Protein AF-A0A7R8VZM2-F1 (afdb_monomer_lite)

Organism: Timema douglasi (NCBI:txid61478)

pLDDT: mean 73.32, std 22.44, range [28.25, 97.38]

Structure (mmCIF, N/CA/C/O bac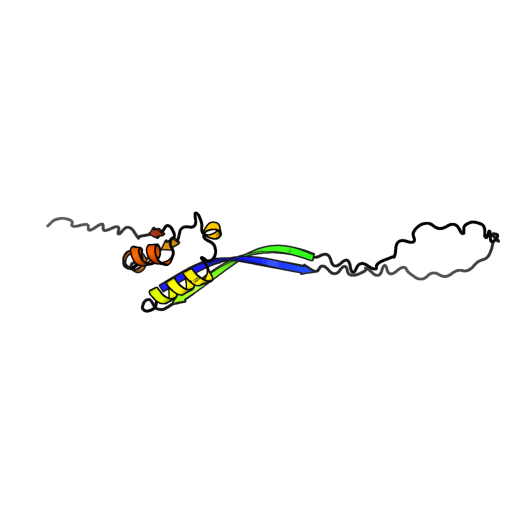kbone):
data_AF-A0A7R8VZM2-F1
#
_entry.id   AF-A0A7R8VZM2-F1
#
loop_
_atom_site.group_PDB
_atom_site.id
_atom_site.type_symbol
_atom_site.label_atom_id
_atom_site.label_alt_id
_atom_site.label_comp_id
_atom_site.label_asym_id
_atom_site.label_entity_id
_atom_site.label_seq_id
_atom_site.pdbx_PDB_ins_code
_atom_site.Cartn_x
_atom_site.Cartn_y
_atom_site.Cartn_z
_atom_site.occupancy
_atom_site.B_iso_or_equiv
_atom_site.auth_seq_id
_atom_site.auth_comp_id
_atom_site.auth_asym_id
_atom_site.auth_atom_id
_atom_site.pdbx_PDB_model_num
ATOM 1 N N . THR A 1 1 ? -7.133 8.334 2.864 1.00 92.50 1 THR A N 1
ATOM 2 C CA . THR A 1 1 ? -6.001 7.386 2.964 1.00 92.50 1 THR A CA 1
ATOM 3 C C . THR A 1 1 ? -5.089 7.512 1.755 1.00 92.50 1 THR A C 1
ATOM 5 O O . THR A 1 1 ? -5.531 8.024 0.729 1.00 92.50 1 THR A O 1
ATOM 8 N N . LYS A 1 2 ? -3.812 7.119 1.868 1.00 94.38 2 LYS A N 1
ATOM 9 C CA . LYS A 1 2 ? -2.825 7.187 0.777 1.00 94.38 2 LYS A CA 1
ATOM 10 C C . LYS A 1 2 ? -2.045 5.873 0.676 1.00 94.38 2 LYS A C 1
ATOM 12 O O . LYS A 1 2 ? -1.721 5.297 1.709 1.00 94.38 2 LYS A O 1
ATOM 17 N N . ILE A 1 3 ? -1.726 5.446 -0.543 1.00 93.06 3 ILE A N 1
ATOM 18 C CA . ILE A 1 3 ? -0.799 4.346 -0.850 1.00 93.06 3 ILE A CA 1
ATOM 19 C C . ILE A 1 3 ? 0.353 4.906 -1.684 1.00 93.06 3 ILE A C 1
ATOM 21 O O . ILE A 1 3 ? 0.152 5.804 -2.508 1.00 93.06 3 ILE A O 1
ATOM 25 N N . ALA A 1 4 ? 1.554 4.377 -1.463 1.00 93.88 4 ALA A N 1
ATOM 26 C CA . ALA A 1 4 ? 2.714 4.629 -2.302 1.00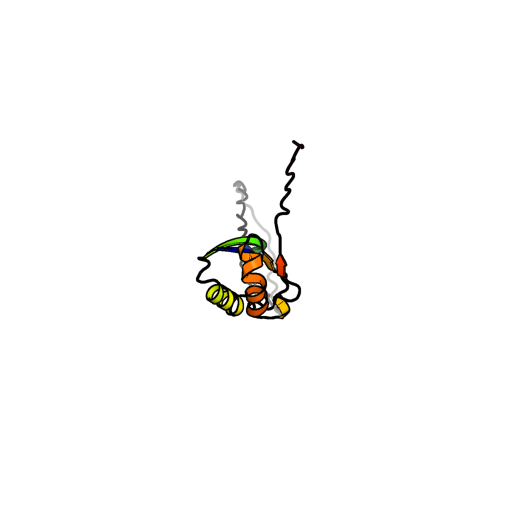 93.88 4 ALA A CA 1
ATOM 27 C C . ALA A 1 4 ? 3.417 3.313 -2.651 1.00 93.88 4 ALA A C 1
ATOM 29 O O . ALA A 1 4 ? 3.484 2.418 -1.808 1.00 93.88 4 ALA A O 1
ATOM 30 N N . TYR A 1 5 ? 3.922 3.191 -3.879 1.00 91.62 5 TYR A N 1
ATOM 31 C CA . TYR A 1 5 ? 4.661 2.010 -4.335 1.00 91.62 5 TYR A CA 1
ATOM 32 C C . TYR A 1 5 ? 5.643 2.360 -5.458 1.00 91.62 5 TYR A C 1
ATOM 34 O O . TYR A 1 5 ? 5.452 3.348 -6.169 1.00 91.62 5 TYR A O 1
ATOM 42 N N . TYR A 1 6 ? 6.678 1.534 -5.617 1.00 91.69 6 TYR A N 1
ATOM 43 C CA . TYR A 1 6 ? 7.644 1.648 -6.707 1.00 91.69 6 TYR A CA 1
ATOM 44 C C . TYR A 1 6 ? 7.300 0.695 -7.854 1.00 91.69 6 TYR A C 1
ATOM 46 O O . TYR A 1 6 ? 6.854 -0.428 -7.616 1.00 91.69 6 TYR A O 1
ATOM 54 N N . SER A 1 7 ? 7.550 1.123 -9.089 1.00 89.75 7 SER A N 1
ATOM 55 C CA . SER A 1 7 ? 7.523 0.269 -10.282 1.00 89.75 7 SER A CA 1
ATOM 56 C C . SER A 1 7 ? 8.793 0.454 -11.108 1.00 89.75 7 SER A C 1
ATOM 58 O O . SER A 1 7 ? 9.252 1.588 -11.262 1.00 89.75 7 SER A O 1
ATOM 60 N N . THR A 1 8 ? 9.302 -0.623 -11.700 1.00 91.81 8 THR A N 1
ATOM 61 C CA . THR A 1 8 ? 10.386 -0.560 -12.691 1.00 91.81 8 THR A CA 1
ATOM 62 C C . THR A 1 8 ? 9.865 -0.043 -14.030 1.00 91.81 8 THR A C 1
ATOM 64 O O . THR A 1 8 ? 8.730 -0.325 -14.417 1.00 91.81 8 THR A O 1
ATOM 67 N N . VAL A 1 9 ? 10.691 0.725 -14.735 1.00 92.31 9 VAL A N 1
ATOM 68 C CA . VAL A 1 9 ? 10.418 1.262 -16.071 1.00 92.31 9 VAL A CA 1
ATOM 69 C C . VAL A 1 9 ? 11.613 0.989 -16.956 1.00 92.31 9 VAL A C 1
ATOM 71 O O . VAL A 1 9 ? 12.733 1.317 -16.577 1.00 92.31 9 VAL A O 1
ATOM 74 N N . SER A 1 10 ? 11.366 0.448 -18.142 1.00 92.50 10 SER A N 1
ATOM 75 C CA . SER A 1 10 ? 12.390 0.268 -19.165 1.00 92.50 10 SER A CA 1
ATOM 76 C C . SER A 1 10 ? 12.333 1.427 -20.160 1.00 92.50 10 SER A C 1
ATOM 78 O O . SER A 1 10 ? 11.253 1.787 -20.634 1.00 92.50 10 SER A O 1
ATOM 80 N N . HIS A 1 11 ? 13.487 2.020 -20.457 1.00 89.25 11 HIS A N 1
ATOM 81 C CA . HIS A 1 11 ? 13.650 3.041 -21.486 1.00 89.25 11 HIS A CA 1
ATOM 82 C C . HIS A 1 11 ? 14.503 2.468 -22.611 1.00 89.25 11 HIS A C 1
ATOM 84 O O . HIS A 1 11 ? 15.553 1.885 -22.355 1.00 89.25 11 HIS A O 1
ATOM 90 N N . ARG A 1 12 ? 14.060 2.658 -23.857 1.00 90.06 12 ARG A N 1
ATOM 91 C CA . ARG A 1 12 ? 14.786 2.246 -25.060 1.00 90.06 12 ARG A CA 1
ATOM 92 C C . ARG A 1 12 ? 15.161 3.488 -25.855 1.00 90.06 12 ARG A C 1
ATOM 94 O O . ARG A 1 12 ? 14.276 4.212 -26.307 1.00 90.06 12 ARG A O 1
ATOM 101 N N . ARG A 1 13 ? 16.458 3.743 -26.008 1.00 87.00 13 ARG A N 1
ATOM 102 C CA . ARG A 1 13 ? 16.993 4.850 -26.812 1.00 87.00 13 ARG A CA 1
ATOM 103 C C . ARG A 1 13 ? 17.592 4.296 -28.096 1.00 87.00 13 ARG A C 1
ATOM 105 O O . ARG A 1 13 ? 18.181 3.221 -28.076 1.00 87.00 13 ARG A O 1
ATOM 112 N N . VAL A 1 14 ? 17.406 5.018 -29.196 1.00 87.44 14 VAL A N 1
ATOM 113 C CA . VAL A 1 14 ? 18.019 4.713 -30.495 1.00 87.44 14 VAL A CA 1
ATOM 114 C C . VAL A 1 14 ? 19.096 5.749 -30.742 1.00 87.44 14 VAL A C 1
ATOM 116 O O . VAL A 1 14 ? 18.803 6.946 -30.686 1.00 87.44 14 VAL A O 1
ATOM 119 N N . SER A 1 15 ? 20.312 5.295 -31.010 1.00 81.75 15 SER A N 1
ATOM 120 C CA . SER A 1 15 ? 21.377 6.160 -31.507 1.00 81.75 15 SER A CA 1
ATOM 121 C C . SER A 1 15 ? 21.368 6.109 -33.031 1.00 81.75 15 SER A C 1
ATOM 123 O O . SER A 1 15 ? 21.381 5.024 -33.609 1.00 81.75 15 SER A O 1
ATOM 125 N N . TYR A 1 16 ? 21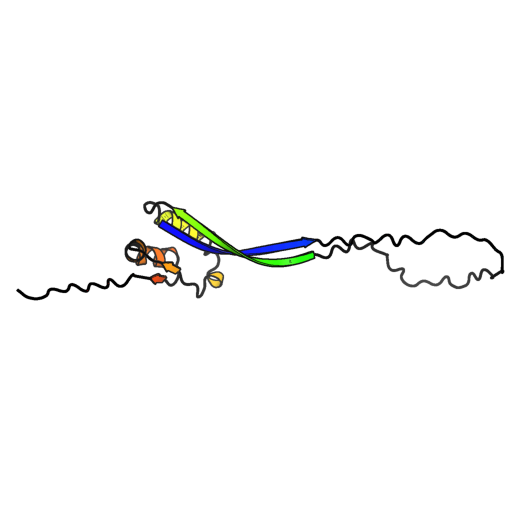.315 7.276 -33.671 1.00 79.12 16 TYR A N 1
ATOM 126 C CA . TYR A 1 16 ? 21.527 7.411 -35.110 1.00 79.12 16 TYR A CA 1
ATOM 127 C C . TYR A 1 16 ? 22.951 7.918 -35.303 1.00 79.12 16 TYR A C 1
ATOM 129 O O . TYR A 1 16 ? 23.301 8.974 -34.772 1.00 79.12 16 TYR A O 1
ATOM 137 N N . GLU A 1 17 ? 23.777 7.157 -36.012 1.00 72.62 17 GLU A N 1
ATOM 138 C CA . GLU A 1 17 ? 25.070 7.654 -36.467 1.00 72.62 17 GLU A CA 1
ATOM 139 C C . GLU A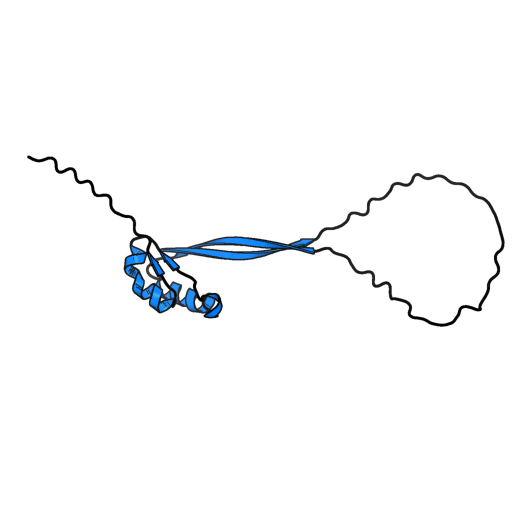 1 17 ? 24.811 8.589 -37.646 1.00 72.62 17 GLU A C 1
ATOM 141 O O . GLU A 1 17 ? 24.272 8.180 -38.672 1.00 72.62 17 GLU A O 1
ATOM 146 N N . THR A 1 18 ? 25.128 9.872 -37.483 1.00 70.69 18 THR A N 1
ATOM 147 C CA . THR A 1 18 ? 25.178 10.787 -38.620 1.00 70.69 18 THR A CA 1
ATOM 148 C C . THR A 1 18 ? 26.472 10.486 -39.361 1.00 70.69 18 THR A C 1
ATOM 150 O O . THR A 1 18 ? 27.552 10.712 -38.807 1.00 70.69 18 THR A O 1
ATOM 153 N N . GLU A 1 19 ? 26.374 9.953 -40.579 1.00 71.56 19 GLU A N 1
ATOM 154 C CA . GLU A 1 19 ? 27.525 9.825 -41.471 1.00 71.56 19 GLU A CA 1
ATOM 155 C C . GLU A 1 19 ? 28.184 11.205 -41.582 1.00 71.56 19 GLU A C 1
ATOM 157 O O . GLU A 1 19 ? 27.552 12.192 -41.964 1.00 71.56 19 GLU A O 1
ATOM 162 N N . LYS A 1 20 ? 29.442 11.306 -41.147 1.00 57.03 20 LYS A N 1
ATOM 163 C CA . LYS A 1 20 ? 30.239 12.497 -41.406 1.00 57.03 20 LYS A CA 1
ATOM 164 C C . LYS A 1 20 ? 30.556 12.463 -42.892 1.00 57.03 20 LYS A C 1
ATOM 166 O O . LYS A 1 20 ? 31.314 11.604 -43.329 1.00 57.03 20 LYS A O 1
ATOM 171 N N . GLU A 1 21 ? 29.963 13.375 -43.653 1.00 55.53 21 GLU A N 1
ATOM 172 C CA . GLU A 1 21 ? 30.474 13.714 -44.975 1.00 55.53 21 GLU A CA 1
ATOM 173 C C . GLU A 1 21 ? 31.893 14.257 -44.776 1.00 55.53 21 GLU A C 1
ATOM 175 O O . GLU A 1 21 ? 32.096 15.425 -44.436 1.00 55.53 21 GLU A O 1
ATOM 180 N N . ASP A 1 22 ? 32.889 13.384 -44.927 1.00 48.06 22 ASP A N 1
ATOM 181 C CA . ASP A 1 22 ? 34.258 13.809 -45.160 1.00 48.06 22 ASP A CA 1
ATOM 182 C C . ASP A 1 22 ? 34.233 14.580 -46.480 1.00 48.06 22 ASP A C 1
ATOM 184 O O . ASP A 1 22 ? 34.195 14.004 -47.568 1.00 48.06 22 ASP A O 1
ATOM 188 N N . GLY A 1 23 ? 34.187 15.908 -46.375 1.00 52.22 23 GLY A N 1
ATOM 189 C CA . GLY A 1 23 ? 34.357 16.816 -47.497 1.00 52.22 23 GLY A CA 1
ATOM 190 C C . GLY A 1 23 ? 35.755 16.642 -48.081 1.00 52.22 23 GLY A C 1
ATOM 191 O O . GLY A 1 23 ? 36.656 17.422 -47.780 1.00 52.22 23 GLY A O 1
ATOM 192 N N . SER A 1 24 ? 35.951 15.609 -48.903 1.00 45.00 24 SER A N 1
ATOM 193 C CA . SER A 1 24 ? 37.168 15.438 -49.679 1.00 45.00 24 SER A CA 1
ATOM 194 C C . SER A 1 24 ? 37.108 16.409 -50.851 1.00 45.00 24 SER A C 1
ATOM 196 O O . SER A 1 24 ? 36.317 16.260 -51.785 1.00 45.00 24 SER A O 1
ATOM 198 N N . SER A 1 25 ? 37.937 17.437 -50.757 1.00 42.31 25 SER A N 1
ATOM 199 C CA . SER A 1 25 ? 38.190 18.437 -51.779 1.00 42.31 25 SER A CA 1
ATOM 200 C C . SER A 1 25 ? 38.494 17.814 -53.142 1.00 42.31 25 SER A C 1
ATOM 202 O O . SER A 1 25 ? 39.354 16.947 -53.285 1.00 42.31 25 SER A O 1
ATOM 204 N N . HIS A 1 26 ? 37.795 18.343 -54.140 1.00 42.84 26 HIS A N 1
ATOM 205 C CA . HIS A 1 26 ? 38.028 18.190 -55.569 1.00 42.84 26 HIS A CA 1
ATOM 206 C C . HIS A 1 26 ? 39.517 18.376 -55.926 1.00 42.84 26 HIS A C 1
ATOM 208 O O . HIS A 1 26 ? 40.083 19.438 -55.673 1.00 42.84 26 HIS A O 1
ATOM 214 N N . SER A 1 27 ? 40.124 17.396 -56.601 1.00 35.69 27 SER A N 1
ATOM 215 C CA . SER A 1 27 ? 41.157 17.663 -57.609 1.00 35.69 27 SER A CA 1
ATOM 216 C C . SER A 1 27 ? 41.138 16.575 -58.686 1.00 35.69 27 SER A C 1
ATOM 218 O O . SER A 1 27 ? 41.095 15.381 -58.405 1.00 35.69 27 SER A O 1
ATOM 220 N N . THR A 1 28 ? 41.061 17.042 -59.925 1.00 42.38 28 THR A N 1
ATOM 221 C CA . THR A 1 28 ? 41.183 16.325 -61.197 1.00 42.38 28 THR A CA 1
ATOM 222 C C . THR A 1 28 ? 42.645 15.970 -61.475 1.00 42.38 28 THR A C 1
ATOM 224 O O . THR A 1 28 ? 43.482 16.833 -61.235 1.00 42.38 28 THR A O 1
ATOM 227 N N . ASP A 1 29 ? 42.942 14.794 -62.049 1.00 36.84 29 ASP A N 1
ATOM 228 C CA . ASP A 1 29 ? 43.604 14.710 -63.369 1.00 36.84 29 ASP A CA 1
ATOM 229 C C . ASP A 1 29 ? 43.691 13.277 -63.941 1.00 36.84 29 ASP A C 1
ATOM 231 O O . ASP A 1 29 ? 43.759 12.283 -63.218 1.00 36.84 29 ASP A O 1
ATOM 235 N N . GLU A 1 30 ? 43.689 13.202 -65.271 1.00 37.78 30 GLU A N 1
ATOM 236 C CA . GLU A 1 30 ? 43.762 12.020 -66.135 1.00 37.78 30 GLU A CA 1
ATOM 237 C C . GLU A 1 30 ? 45.209 11.493 -66.299 1.00 37.78 30 GLU A C 1
ATOM 239 O O . GLU A 1 30 ? 46.113 12.299 -66.486 1.00 37.78 30 GLU A O 1
ATOM 244 N N . ASN A 1 31 ? 45.447 10.163 -66.363 1.00 34.62 31 ASN A N 1
ATOM 245 C CA . ASN A 1 31 ? 46.133 9.511 -67.510 1.00 34.62 31 ASN A CA 1
ATOM 246 C C . ASN A 1 31 ? 46.364 7.980 -67.393 1.00 34.62 31 ASN A C 1
ATOM 248 O O . ASN A 1 31 ? 47.012 7.487 -66.477 1.00 34.62 31 ASN A O 1
ATOM 252 N N . ARG A 1 32 ? 45.915 7.279 -68.447 1.00 35.41 32 ARG A N 1
ATOM 253 C CA . ARG A 1 32 ? 46.494 6.134 -69.197 1.00 35.41 32 ARG A CA 1
ATOM 254 C C . ARG A 1 32 ? 47.319 5.021 -68.504 1.00 35.41 32 ARG A C 1
ATOM 256 O O . ARG A 1 32 ? 48.512 5.164 -68.282 1.00 35.41 32 ARG A O 1
ATOM 263 N N . GLY A 1 33 ? 46.734 3.813 -68.542 1.00 28.25 33 GLY A N 1
ATOM 264 C CA . GLY A 1 33 ? 47.222 2.704 -69.389 1.00 28.25 33 GLY A CA 1
ATOM 265 C C . GLY A 1 33 ? 48.017 1.568 -68.726 1.00 28.25 33 GLY A C 1
ATOM 266 O O . GLY A 1 33 ? 49.174 1.759 -68.392 1.00 28.25 33 GLY A O 1
ATOM 267 N N . ALA A 1 34 ? 47.445 0.355 -68.682 1.00 34.91 34 ALA A N 1
ATOM 268 C CA . ALA A 1 34 ? 48.131 -0.909 -69.005 1.00 34.91 34 ALA A CA 1
ATOM 269 C C . ALA A 1 34 ? 47.158 -2.104 -68.978 1.00 34.91 34 ALA A C 1
ATOM 271 O O . ALA A 1 34 ? 46.249 -2.187 -68.159 1.00 34.91 34 ALA A O 1
ATOM 272 N N . GLN A 1 35 ? 47.375 -3.011 -69.924 1.00 36.00 35 GLN A N 1
ATOM 273 C CA . GLN A 1 35 ? 46.618 -4.221 -70.230 1.00 36.00 35 GLN A CA 1
ATOM 274 C C . GLN A 1 35 ? 46.737 -5.287 -69.126 1.00 36.00 35 GLN A C 1
ATOM 276 O O . GLN A 1 35 ? 47.813 -5.486 -68.569 1.00 36.00 35 GLN A O 1
ATOM 281 N N . GLY A 1 36 ? 45.658 -6.037 -68.880 1.00 37.91 36 GLY A N 1
ATOM 282 C CA . GLY A 1 36 ? 45.654 -7.224 -68.021 1.00 37.91 36 GLY A CA 1
ATOM 283 C C . GLY A 1 36 ? 44.535 -8.186 -68.424 1.00 37.91 36 GLY A C 1
ATOM 284 O O . GLY A 1 36 ? 43.358 -7.881 -68.294 1.00 37.91 36 GLY A O 1
ATOM 285 N N . THR A 1 37 ? 44.939 -9.323 -68.976 1.00 32.06 37 THR A N 1
ATOM 286 C CA . THR A 1 37 ? 44.190 -10.460 -69.536 1.00 32.06 37 THR A CA 1
ATOM 287 C C . THR A 1 37 ? 42.983 -10.968 -68.729 1.00 32.06 37 THR A C 1
ATOM 289 O O . THR A 1 37 ? 43.097 -11.262 -67.542 1.00 32.06 37 THR A O 1
ATOM 292 N N . PHE A 1 38 ? 41.856 -11.191 -69.418 1.00 40.47 38 PHE A N 1
ATOM 293 C CA . PHE A 1 38 ? 40.717 -11.987 -68.937 1.00 40.47 38 PHE A CA 1
ATOM 294 C C . PHE A 1 38 ? 41.125 -13.466 -68.799 1.00 40.47 38 PHE A C 1
ATOM 296 O O . PHE A 1 38 ? 41.447 -14.106 -69.797 1.00 40.47 38 PHE A O 1
ATOM 303 N N . ASN A 1 39 ? 41.064 -14.019 -67.584 1.00 45.44 39 ASN A N 1
ATOM 304 C CA . ASN A 1 39 ? 41.188 -15.458 -67.325 1.00 45.44 39 ASN A CA 1
ATOM 305 C C . ASN A 1 39 ? 39.830 -16.011 -66.844 1.00 45.44 39 ASN A C 1
ATOM 307 O O . ASN A 1 39 ? 39.419 -15.685 -65.731 1.00 45.44 39 ASN A O 1
ATOM 311 N N . PRO A 1 40 ? 39.129 -16.860 -67.619 1.00 41.78 40 PRO A N 1
ATOM 312 C CA . PRO A 1 40 ? 37.795 -17.362 -67.270 1.00 41.78 40 PRO A CA 1
ATOM 313 C C . PRO A 1 40 ? 37.811 -18.638 -66.398 1.00 41.78 40 PRO A C 1
ATOM 315 O O . PRO A 1 40 ? 36.857 -19.407 -66.418 1.00 41.78 40 PRO A O 1
ATOM 318 N N . ALA A 1 41 ? 38.882 -18.895 -65.637 1.00 37.94 41 ALA A N 1
ATOM 319 C CA . ALA A 1 41 ? 39.095 -20.180 -64.954 1.00 37.94 41 ALA A CA 1
ATOM 320 C C . ALA A 1 41 ? 38.715 -20.228 -63.459 1.00 37.94 41 ALA A C 1
ATOM 322 O O . ALA A 1 41 ? 38.853 -21.282 -62.852 1.00 37.94 41 ALA A O 1
ATOM 323 N N . ASN A 1 42 ? 38.185 -19.154 -62.865 1.00 40.75 42 ASN A N 1
ATOM 324 C CA . ASN A 1 42 ? 37.670 -19.186 -61.487 1.00 40.75 42 ASN A CA 1
ATOM 325 C C . ASN A 1 42 ? 36.144 -19.041 -61.470 1.00 40.75 42 ASN A C 1
ATOM 327 O O . ASN A 1 42 ? 35.590 -18.097 -60.915 1.00 40.75 42 ASN A O 1
ATOM 331 N N . LEU A 1 43 ? 35.470 -20.000 -62.104 1.00 44.44 43 LEU A N 1
ATOM 332 C CA . LEU A 1 43 ? 34.065 -20.301 -61.857 1.00 44.44 43 LEU A CA 1
ATOM 333 C C . LEU A 1 43 ? 33.998 -21.660 -61.155 1.00 44.44 43 LEU A C 1
ATOM 335 O O . LEU A 1 43 ? 33.717 -22.674 -61.785 1.00 44.44 43 LEU A O 1
ATOM 339 N N . VAL A 1 44 ? 34.282 -21.681 -59.852 1.00 35.53 44 VAL A N 1
ATOM 340 C CA . VAL A 1 44 ? 33.842 -22.769 -58.972 1.00 35.53 44 VAL A CA 1
ATOM 341 C C . VAL A 1 44 ? 33.338 -22.149 -57.673 1.00 35.53 44 VAL A C 1
ATOM 343 O O . VAL A 1 44 ? 33.978 -21.299 -57.063 1.00 35.53 44 VAL A O 1
ATOM 346 N N . SER A 1 45 ? 32.115 -22.541 -57.355 1.00 43.03 45 SER A N 1
ATOM 347 C CA . SER A 1 45 ? 31.240 -22.114 -56.274 1.00 43.03 45 SER A CA 1
ATOM 348 C C . SER A 1 45 ? 31.859 -22.194 -54.883 1.00 43.03 45 SER A C 1
ATOM 350 O O . SER A 1 45 ? 32.295 -23.274 -54.508 1.00 43.03 45 SER A O 1
ATOM 352 N N . GLU A 1 46 ? 31.699 -21.145 -54.072 1.00 40.50 46 GLU A N 1
ATOM 353 C CA . GLU A 1 46 ? 31.411 -21.310 -52.643 1.00 40.50 46 GLU A CA 1
ATOM 354 C C . GLU A 1 46 ? 30.759 -20.045 -52.050 1.00 40.50 46 GLU A C 1
ATOM 356 O O . GLU A 1 46 ? 31.303 -18.948 -52.095 1.00 40.50 46 GLU A O 1
ATOM 361 N N . GLN A 1 47 ? 29.520 -20.236 -51.584 1.00 45.53 47 GLN A N 1
ATOM 362 C CA . GLN A 1 47 ? 28.709 -19.408 -50.680 1.00 45.53 47 GLN A CA 1
ATOM 363 C C . GLN A 1 47 ? 28.919 -17.880 -50.717 1.00 45.53 47 GLN A C 1
ATOM 365 O O . GLN A 1 47 ? 29.616 -17.298 -49.890 1.00 45.53 47 GLN A O 1
ATOM 370 N N . ALA A 1 48 ? 28.186 -17.206 -51.611 1.00 35.69 48 ALA A N 1
ATOM 371 C CA . ALA A 1 48 ? 27.984 -15.764 -51.529 1.00 35.69 48 ALA A CA 1
ATOM 372 C C . ALA A 1 48 ? 27.104 -15.438 -50.312 1.00 35.69 48 ALA A C 1
ATOM 374 O O . ALA A 1 48 ? 25.883 -15.615 -50.334 1.00 35.69 48 ALA A O 1
ATOM 375 N N . GLY A 1 49 ? 27.757 -14.973 -49.247 1.00 32.94 49 GLY A N 1
ATOM 376 C CA . GLY A 1 49 ? 27.121 -14.270 -48.147 1.00 32.94 49 GLY A CA 1
ATOM 377 C C . GLY A 1 49 ? 26.245 -13.158 -48.705 1.00 32.94 49 GLY A C 1
ATOM 378 O O . GLY A 1 49 ? 26.732 -12.212 -49.325 1.00 32.94 49 GLY A O 1
ATOM 379 N N . GLY A 1 50 ? 24.935 -13.300 -48.506 1.00 31.66 50 GLY A N 1
ATOM 380 C CA . GLY A 1 50 ? 24.008 -12.210 -48.735 1.00 31.66 50 GLY A CA 1
ATOM 381 C C . GLY A 1 50 ? 24.435 -11.052 -47.848 1.00 31.66 50 GLY A C 1
ATOM 382 O O . GLY A 1 50 ? 24.426 -11.176 -46.623 1.00 31.66 50 GLY A O 1
ATOM 383 N N . VAL A 1 51 ? 24.822 -9.937 -48.464 1.00 42.62 51 VAL A N 1
ATOM 384 C CA . VAL A 1 51 ? 24.905 -8.645 -47.788 1.00 42.62 51 VAL A CA 1
ATOM 385 C C . VAL A 1 51 ? 23.471 -8.286 -47.419 1.00 42.62 51 VAL A C 1
ATOM 387 O O . VAL A 1 51 ? 22.739 -7.653 -48.176 1.00 42.62 51 VAL A O 1
ATOM 390 N N . VAL A 1 52 ? 23.024 -8.802 -46.277 1.00 41.81 52 VAL A N 1
ATOM 391 C CA . VAL A 1 52 ? 21.810 -8.339 -45.626 1.00 41.81 52 VAL A CA 1
ATOM 392 C C . VAL A 1 52 ? 22.204 -6.997 -45.040 1.00 41.81 52 VAL A C 1
ATOM 394 O O . VAL A 1 52 ? 22.946 -6.951 -44.061 1.00 41.81 52 VAL A O 1
ATOM 397 N N . SER A 1 53 ? 21.779 -5.910 -45.681 1.00 48.53 53 SER A N 1
ATOM 398 C CA . SER A 1 53 ? 21.909 -4.555 -45.150 1.00 48.53 53 SER A CA 1
ATOM 399 C C . SER A 1 53 ? 21.167 -4.500 -43.817 1.00 48.53 53 SER A C 1
ATOM 401 O O . SER A 1 53 ? 19.957 -4.287 -43.752 1.00 48.53 53 SER A O 1
ATOM 403 N N . GLN A 1 54 ? 21.887 -4.822 -42.749 1.00 52.22 54 GLN A N 1
ATOM 404 C CA . GLN A 1 54 ? 21.382 -4.853 -41.395 1.00 52.22 54 GLN A CA 1
ATOM 405 C C . GLN A 1 54 ? 21.218 -3.389 -40.990 1.00 52.22 54 GLN A C 1
ATOM 407 O O . GLN A 1 54 ? 22.214 -2.693 -40.826 1.00 52.22 54 GLN A O 1
ATOM 412 N N . ASP A 1 55 ? 19.975 -2.910 -40.887 1.00 60.28 55 ASP A N 1
ATOM 413 C CA . ASP A 1 55 ? 19.646 -1.623 -40.261 1.00 60.28 55 ASP A CA 1
ATOM 414 C C . ASP A 1 55 ? 20.172 -1.682 -38.814 1.00 60.28 55 ASP A C 1
ATOM 416 O O . ASP A 1 55 ? 19.509 -2.195 -37.908 1.00 60.28 55 ASP A O 1
ATOM 420 N N . HIS A 1 56 ? 21.436 -1.288 -38.624 1.00 64.69 56 HIS A N 1
ATOM 421 C CA . HIS A 1 56 ? 22.232 -1.483 -37.411 1.00 64.69 56 HIS A CA 1
ATOM 422 C C . HIS A 1 56 ? 21.856 -0.428 -36.364 1.00 64.69 56 HIS A C 1
ATOM 424 O O . HIS A 1 56 ? 22.690 0.292 -35.824 1.00 64.69 56 HIS A O 1
ATOM 430 N N . ARG A 1 57 ? 20.557 -0.302 -36.073 1.00 70.75 57 ARG A N 1
ATOM 431 C CA . ARG A 1 57 ? 20.079 0.572 -35.001 1.00 70.75 57 ARG A CA 1
ATOM 432 C C . ARG A 1 57 ? 20.529 -0.006 -33.673 1.00 70.75 57 ARG A C 1
ATOM 434 O O . ARG A 1 57 ? 19.972 -0.993 -33.189 1.00 70.75 57 ARG A O 1
ATOM 441 N N . VAL A 1 58 ? 21.528 0.628 -33.073 1.00 79.50 58 VAL A N 1
ATOM 442 C CA . VAL A 1 58 ? 21.969 0.321 -31.716 1.00 79.50 58 VAL A CA 1
ATOM 443 C C . VAL A 1 58 ? 20.914 0.852 -30.749 1.00 79.50 58 VAL A C 1
ATOM 445 O O . VAL A 1 58 ? 20.630 2.053 -30.702 1.00 79.50 58 VAL A O 1
ATOM 448 N N . TYR A 1 59 ? 20.304 -0.063 -29.996 1.00 81.62 59 TYR A N 1
ATOM 449 C CA . TYR A 1 59 ? 19.347 0.275 -28.952 1.00 81.62 59 TYR A CA 1
ATOM 450 C C . TYR A 1 59 ? 20.020 0.194 -27.589 1.00 81.62 59 TYR A C 1
ATOM 452 O O . TYR A 1 59 ? 20.463 -0.875 -27.177 1.00 81.62 59 TYR A O 1
ATOM 460 N N . GLU A 1 60 ? 20.025 1.302 -26.861 1.00 85.69 60 GLU A N 1
ATOM 461 C CA . GLU A 1 60 ? 20.402 1.313 -25.453 1.00 85.69 60 GLU A CA 1
ATOM 462 C C . GLU A 1 60 ? 19.141 1.078 -24.613 1.00 85.69 60 GLU A C 1
ATOM 464 O O . GLU A 1 60 ? 18.161 1.824 -24.727 1.00 85.69 60 GLU A O 1
ATOM 469 N N . VAL A 1 61 ? 19.145 0.024 -23.793 1.00 87.75 61 VAL A N 1
ATOM 470 C CA . VAL A 1 61 ? 18.067 -0.260 -22.839 1.00 87.75 61 VAL A CA 1
ATOM 471 C C . VAL A 1 61 ? 18.559 0.058 -21.435 1.00 87.75 61 VAL A C 1
ATOM 473 O O . VAL A 1 61 ? 19.557 -0.499 -20.989 1.00 87.75 61 VAL A O 1
ATOM 476 N N . SER A 1 62 ? 17.839 0.926 -20.729 1.00 91.62 62 SER A N 1
ATOM 477 C CA . SER A 1 62 ? 18.110 1.247 -19.327 1.00 91.62 62 SER A CA 1
ATOM 478 C C . SER A 1 62 ? 16.871 1.053 -18.458 1.00 91.62 62 SER A C 1
ATOM 480 O O . SER A 1 62 ? 15.734 1.247 -18.898 1.00 91.62 62 SER A O 1
ATOM 482 N N . GLU A 1 63 ? 17.088 0.657 -17.206 1.00 94.56 63 GLU A N 1
ATOM 483 C CA . GLU A 1 63 ? 16.029 0.519 -16.209 1.00 94.56 63 GLU A CA 1
ATOM 484 C C . GLU A 1 63 ? 16.032 1.701 -15.236 1.00 94.56 63 GLU A C 1
ATOM 486 O O . GLU A 1 63 ? 17.076 2.174 -14.793 1.00 94.56 63 GLU A O 1
ATOM 491 N N . GLY A 1 64 ? 14.837 2.168 -14.881 1.00 93.75 64 GLY A N 1
ATOM 492 C CA . GLY A 1 64 ? 14.617 3.187 -13.862 1.00 93.75 64 GLY A CA 1
ATOM 493 C C . GLY A 1 64 ? 13.490 2.805 -12.906 1.00 93.75 64 GLY A C 1
ATOM 494 O O . GLY A 1 64 ? 12.739 1.858 -13.143 1.00 93.75 64 GLY A O 1
ATOM 495 N N . ALA A 1 65 ? 13.341 3.573 -11.826 1.00 94.38 65 ALA A N 1
ATOM 496 C CA . ALA A 1 65 ? 12.272 3.399 -10.846 1.00 94.38 65 ALA A CA 1
ATOM 497 C C . ALA A 1 65 ? 11.299 4.586 -10.872 1.00 94.38 65 ALA A C 1
ATOM 499 O O . ALA A 1 65 ? 11.707 5.745 -10.931 1.00 94.38 65 ALA A O 1
ATOM 500 N N . ARG A 1 66 ? 9.997 4.304 -10.774 1.00 95.06 66 ARG A N 1
ATOM 501 C CA . ARG A 1 66 ? 8.937 5.308 -10.588 1.00 95.06 66 ARG A CA 1
ATOM 502 C C . ARG A 1 66 ? 8.259 5.115 -9.248 1.00 95.06 66 ARG A C 1
ATOM 504 O O . ARG A 1 66 ? 7.875 3.998 -8.919 1.00 95.06 66 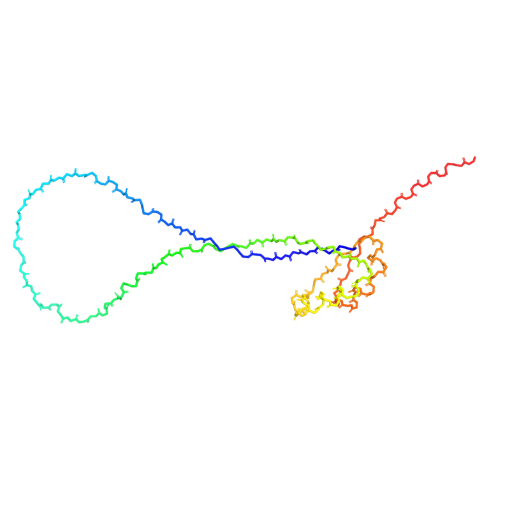ARG A O 1
ATOM 511 N N . LEU A 1 67 ? 8.071 6.211 -8.518 1.00 95.88 67 LEU A N 1
ATOM 512 C CA . LEU A 1 67 ? 7.297 6.247 -7.282 1.00 95.88 67 LEU A CA 1
ATOM 513 C C . LEU A 1 67 ? 5.884 6.757 -7.569 1.00 95.88 67 LEU A C 1
ATOM 515 O O . LEU A 1 67 ? 5.702 7.874 -8.052 1.00 95.88 67 LEU A O 1
ATOM 519 N N . HIS A 1 68 ? 4.886 5.946 -7.242 1.00 95.25 68 HIS A N 1
ATOM 520 C CA . HIS A 1 68 ? 3.476 6.272 -7.421 1.00 95.25 68 HIS A CA 1
ATOM 521 C C . HIS A 1 68 ? 2.844 6.691 -6.104 1.00 95.25 68 HIS A C 1
ATOM 523 O O . HIS A 1 68 ? 3.165 6.143 -5.051 1.00 95.25 68 HIS A O 1
ATOM 529 N N . PHE A 1 69 ? 1.896 7.623 -6.174 1.00 95.94 69 PHE A N 1
ATOM 530 C CA . PHE A 1 69 ? 1.103 8.069 -5.035 1.00 95.94 69 PHE A CA 1
ATOM 531 C C . PHE A 1 69 ? -0.377 8.038 -5.387 1.00 95.94 69 PHE A C 1
ATOM 533 O O . PHE A 1 69 ? -0.825 8.767 -6.266 1.00 95.94 69 PHE A O 1
ATOM 540 N N . ILE A 1 70 ? -1.146 7.246 -4.648 1.00 94.06 70 ILE A N 1
ATOM 541 C CA . ILE A 1 70 ? -2.585 7.097 -4.856 1.00 94.06 70 ILE A CA 1
ATOM 542 C C . ILE A 1 70 ? -3.306 7.567 -3.598 1.00 94.06 70 ILE A C 1
ATOM 544 O O . ILE A 1 70 ? -2.935 7.193 -2.484 1.00 94.06 70 ILE A O 1
ATOM 548 N N . LYS A 1 71 ? -4.333 8.399 -3.772 1.00 95.50 71 LYS A N 1
ATOM 549 C CA . LYS A 1 71 ? -5.229 8.842 -2.698 1.00 95.50 71 LYS A CA 1
ATOM 550 C C . LYS A 1 71 ? -6.609 8.235 -2.914 1.00 95.50 71 LYS A C 1
ATOM 552 O O . LYS A 1 71 ? -7.079 8.165 -4.041 1.00 95.50 71 LYS A O 1
ATOM 557 N N . PHE A 1 72 ? -7.250 7.838 -1.823 1.00 95.44 72 PHE A N 1
ATOM 558 C CA . PHE A 1 72 ? -8.620 7.334 -1.827 1.00 95.44 72 PHE A CA 1
ATOM 559 C C . PHE A 1 72 ? -9.316 7.673 -0.507 1.00 95.44 72 PHE A C 1
ATOM 561 O O . PHE A 1 72 ? -8.668 7.901 0.527 1.00 95.44 72 PHE A O 1
ATOM 568 N N . GLU A 1 73 ? -10.644 7.714 -0.535 1.00 96.38 73 GLU A N 1
ATOM 569 C CA . GLU A 1 73 ? -11.454 7.924 0.661 1.00 96.38 73 GLU A CA 1
ATOM 570 C C . GLU A 1 73 ? -11.462 6.681 1.551 1.00 96.38 73 GLU A C 1
ATOM 572 O O . GLU A 1 73 ? -11.638 5.556 1.088 1.00 96.38 73 GLU A O 1
ATOM 577 N N . THR A 1 74 ? -11.322 6.881 2.861 1.00 96.25 74 THR A N 1
ATOM 578 C CA . THR A 1 74 ? -11.214 5.782 3.831 1.00 96.25 74 THR A CA 1
ATOM 579 C C . THR A 1 74 ? -12.453 4.882 3.860 1.00 96.25 74 THR A C 1
ATOM 581 O O . THR A 1 74 ? -12.312 3.699 4.151 1.00 96.25 74 THR A O 1
ATOM 584 N N . LYS A 1 75 ? -13.647 5.400 3.520 1.00 97.00 75 LYS A N 1
ATOM 585 C CA . LYS A 1 75 ? -14.881 4.593 3.459 1.00 97.00 75 LYS A CA 1
ATOM 586 C C . LYS A 1 75 ? -14.823 3.456 2.432 1.00 97.00 75 LYS A C 1
ATOM 588 O O . LYS A 1 75 ? -15.555 2.490 2.576 1.00 97.00 75 LYS A O 1
ATOM 593 N N . TYR A 1 76 ? -13.933 3.543 1.442 1.00 97.38 76 TYR A N 1
ATOM 594 C CA . TYR A 1 76 ? -13.766 2.528 0.398 1.00 97.38 76 TYR A CA 1
ATOM 595 C C . TYR A 1 76 ? -12.534 1.640 0.616 1.00 97.38 76 TYR A C 1
ATOM 597 O O . TYR A 1 76 ? -12.031 1.036 -0.330 1.00 97.38 76 TYR A O 1
ATOM 605 N N . ILE A 1 77 ? -12.002 1.580 1.843 1.00 96.12 77 ILE A N 1
ATOM 606 C CA . ILE A 1 77 ? -10.760 0.849 2.118 1.00 96.12 77 ILE A CA 1
ATOM 607 C C . ILE A 1 77 ? -10.854 -0.633 1.755 1.00 96.12 77 ILE A C 1
ATOM 609 O O . ILE A 1 77 ? -9.927 -1.143 1.141 1.00 96.12 77 ILE A O 1
ATOM 613 N N . GLU A 1 78 ? -11.966 -1.306 2.044 1.00 96.25 78 GLU A N 1
ATOM 614 C CA . GLU A 1 78 ? -12.123 -2.729 1.722 1.00 96.25 78 GLU A CA 1
ATOM 615 C C . GLU A 1 78 ? -12.044 -2.993 0.219 1.00 96.25 78 GLU A C 1
ATOM 617 O O . GLU A 1 78 ? -11.181 -3.751 -0.220 1.00 96.25 78 GLU A O 1
ATOM 622 N N . GLY A 1 79 ? -12.858 -2.291 -0.576 1.00 95.94 79 GLY A N 1
ATOM 623 C CA . GLY A 1 79 ? -12.844 -2.428 -2.034 1.00 95.94 79 GLY A CA 1
ATOM 624 C C . GLY A 1 79 ? -11.496 -2.049 -2.652 1.00 95.94 79 GLY A C 1
ATOM 625 O O . GLY A 1 79 ? -11.049 -2.678 -3.609 1.00 95.94 79 GLY A O 1
ATOM 626 N N . CYS A 1 80 ? -10.794 -1.069 -2.074 1.00 94.44 80 CYS A N 1
ATOM 627 C CA . CYS A 1 80 ? -9.437 -0.726 -2.496 1.00 94.44 80 CYS A CA 1
ATOM 628 C C . CYS A 1 80 ? -8.448 -1.875 -2.235 1.00 94.44 80 CYS A C 1
ATOM 630 O O . CYS A 1 80 ? -7.633 -2.187 -3.102 1.00 94.44 80 CYS A O 1
ATOM 632 N N . LEU A 1 81 ? -8.524 -2.531 -1.074 1.00 93.06 81 LEU A N 1
ATOM 633 C CA . LEU A 1 81 ? -7.661 -3.669 -0.749 1.00 93.06 81 LEU A CA 1
ATOM 634 C C . LEU A 1 81 ? -7.984 -4.899 -1.601 1.00 93.06 81 LEU A C 1
ATOM 636 O O . LEU A 1 81 ? -7.056 -5.573 -2.044 1.00 93.06 81 LEU A O 1
ATOM 640 N N . ASP A 1 82 ? -9.261 -5.151 -1.890 1.00 93.50 82 ASP A N 1
ATOM 641 C CA . ASP A 1 82 ? -9.680 -6.211 -2.813 1.00 93.50 82 ASP A CA 1
ATOM 642 C C . ASP A 1 82 ? -9.143 -5.961 -4.227 1.00 93.50 82 ASP A C 1
ATOM 644 O O . ASP A 1 82 ? -8.577 -6.863 -4.850 1.00 93.50 82 ASP A O 1
ATOM 648 N N . PHE A 1 83 ? -9.220 -4.715 -4.704 1.00 91.94 83 PHE A N 1
ATOM 649 C CA . PHE A 1 83 ? -8.630 -4.319 -5.980 1.00 91.94 83 PHE A CA 1
ATOM 650 C C . PHE A 1 83 ? -7.114 -4.554 -6.004 1.00 91.94 83 PHE A C 1
ATOM 652 O O . PHE A 1 83 ? -6.595 -5.141 -6.956 1.00 91.94 83 PHE A O 1
ATOM 659 N N . VAL A 1 84 ? -6.393 -4.139 -4.957 1.00 89.50 84 VAL A N 1
ATOM 660 C CA . VAL A 1 84 ? -4.942 -4.358 -4.858 1.00 89.50 84 VAL A CA 1
ATOM 661 C C . VAL A 1 84 ? -4.622 -5.851 -4.840 1.00 89.50 84 VAL A C 1
ATOM 663 O O . VAL A 1 84 ? -3.732 -6.289 -5.565 1.00 89.50 84 VAL A O 1
ATOM 666 N N . ARG A 1 85 ? -5.362 -6.652 -4.071 1.00 87.38 85 ARG A N 1
ATOM 667 C CA . ARG A 1 85 ? -5.174 -8.103 -4.014 1.00 87.38 85 ARG A CA 1
ATOM 668 C C . ARG A 1 85 ? -5.331 -8.745 -5.394 1.00 87.38 85 ARG A C 1
ATOM 670 O O . ARG A 1 85 ? -4.448 -9.489 -5.809 1.00 87.38 85 ARG A O 1
ATOM 677 N N . GLY A 1 86 ? -6.416 -8.435 -6.105 1.00 87.38 86 GLY A N 1
ATOM 678 C CA . GLY A 1 86 ? -6.716 -9.029 -7.410 1.00 87.38 86 GLY A CA 1
ATOM 679 C C . GLY A 1 86 ? -5.736 -8.634 -8.517 1.00 87.38 86 GLY A C 1
ATOM 680 O O . GLY A 1 86 ? -5.444 -9.449 -9.385 1.00 87.38 86 GLY A O 1
ATOM 681 N N . ASN A 1 87 ? -5.199 -7.409 -8.476 1.00 84.00 87 ASN A N 1
ATOM 682 C CA . ASN A 1 87 ? -4.398 -6.864 -9.580 1.00 84.00 87 ASN A CA 1
ATOM 683 C C . ASN A 1 87 ? -2.885 -6.852 -9.320 1.00 84.00 87 ASN A C 1
ATOM 685 O O . ASN A 1 87 ? -2.102 -6.935 -10.261 1.00 84.00 87 ASN A O 1
ATOM 689 N N . LEU A 1 88 ? -2.446 -6.729 -8.064 1.00 74.25 88 LEU A N 1
ATOM 690 C CA . LEU A 1 88 ? -1.026 -6.567 -7.715 1.00 74.25 88 LEU A CA 1
ATOM 691 C C . LEU A 1 88 ? -0.429 -7.795 -7.018 1.00 74.25 88 LEU A C 1
ATOM 693 O O . LEU A 1 88 ? 0.774 -8.022 -7.122 1.00 74.25 88 LEU A O 1
ATOM 697 N N . VAL A 1 89 ? -1.241 -8.617 -6.344 1.00 68.56 89 VAL A N 1
ATOM 698 C CA . VAL A 1 89 ? -0.777 -9.806 -5.593 1.00 68.56 89 VAL A CA 1
ATOM 699 C C . VAL A 1 89 ? -0.856 -11.087 -6.451 1.00 68.56 89 VAL A C 1
ATOM 701 O O . VAL A 1 89 ? -0.816 -12.199 -5.939 1.00 68.56 89 VAL A O 1
ATOM 704 N N . GLY A 1 90 ? -0.926 -10.947 -7.782 1.00 62.28 90 GLY A N 1
ATOM 705 C CA . GLY A 1 90 ? -1.226 -12.022 -8.745 1.00 62.28 90 GLY A CA 1
ATOM 706 C C . GLY A 1 90 ? -0.232 -13.193 -8.829 1.00 62.28 90 GLY A C 1
ATOM 707 O O . GLY A 1 90 ? -0.512 -14.177 -9.500 1.00 62.28 90 GLY A O 1
ATOM 708 N N . SER A 1 91 ? 0.902 -13.145 -8.128 1.00 66.31 91 SER A N 1
ATOM 709 C CA . SER A 1 91 ? 1.705 -14.341 -7.849 1.00 66.31 91 SER A CA 1
ATOM 710 C C . SER A 1 91 ? 2.303 -14.220 -6.453 1.00 66.31 91 SER A C 1
ATOM 712 O O . SER A 1 91 ? 3.064 -13.281 -6.190 1.00 66.31 91 SER A O 1
ATOM 714 N N . ARG A 1 92 ? 1.985 -15.173 -5.572 1.00 66.94 92 ARG A N 1
ATOM 715 C CA . ARG A 1 92 ? 2.487 -15.224 -4.189 1.00 66.94 92 ARG A CA 1
ATOM 716 C C . ARG A 1 92 ? 4.014 -15.120 -4.124 1.00 66.94 92 ARG A C 1
ATOM 718 O O . ARG A 1 92 ? 4.535 -14.494 -3.212 1.00 66.94 92 ARG A O 1
ATOM 725 N N . GLU A 1 93 ? 4.709 -15.644 -5.129 1.00 74.56 93 GLU A N 1
ATOM 726 C CA . GLU A 1 93 ? 6.169 -15.606 -5.258 1.00 74.56 93 GLU A CA 1
ATOM 727 C C . GLU A 1 93 ? 6.724 -14.181 -5.389 1.00 74.56 93 GLU A C 1
ATOM 729 O O . GLU A 1 93 ? 7.602 -13.791 -4.626 1.00 74.56 93 GLU A O 1
ATOM 734 N N . LYS A 1 94 ? 6.149 -13.341 -6.263 1.00 75.50 94 LYS A N 1
ATOM 735 C CA . LYS A 1 94 ? 6.567 -11.929 -6.420 1.00 75.50 94 LYS A CA 1
ATOM 736 C C . LYS A 1 94 ? 6.310 -11.070 -5.183 1.00 75.50 94 LYS A C 1
ATOM 738 O O . LYS A 1 94 ? 6.819 -9.949 -5.099 1.00 75.50 94 LYS A O 1
ATOM 743 N N . MET A 1 95 ? 5.472 -11.546 -4.268 1.00 79.06 95 MET A N 1
ATOM 744 C CA . MET A 1 95 ? 5.105 -10.843 -3.041 1.00 79.06 95 MET A CA 1
ATOM 745 C C . MET A 1 95 ? 5.694 -11.497 -1.787 1.00 79.06 95 MET A C 1
ATOM 747 O O . MET A 1 95 ? 5.579 -10.930 -0.701 1.00 79.06 95 MET A O 1
ATOM 751 N N . ALA A 1 96 ? 6.372 -12.640 -1.930 1.00 81.12 96 ALA A N 1
ATOM 752 C CA . ALA A 1 96 ? 7.049 -13.312 -0.836 1.00 81.12 96 ALA A CA 1
ATOM 753 C C . ALA A 1 96 ? 8.121 -12.392 -0.236 1.00 81.12 96 ALA A C 1
ATOM 755 O O . ALA A 1 96 ? 8.877 -11.734 -0.948 1.00 81.12 96 ALA A O 1
ATOM 756 N N . GLY A 1 97 ? 8.140 -12.298 1.093 1.00 83.44 97 GLY A N 1
ATOM 757 C CA . GLY A 1 97 ? 9.077 -11.441 1.823 1.00 83.44 97 GLY A CA 1
ATOM 758 C C . GLY A 1 97 ? 8.787 -9.937 1.753 1.00 83.44 97 GLY A C 1
ATOM 759 O O . GLY A 1 97 ? 9.482 -9.165 2.412 1.00 83.44 97 GLY A O 1
ATOM 760 N N . LYS A 1 98 ? 7.763 -9.484 1.013 1.00 86.69 98 LYS A N 1
ATOM 761 C CA . LYS A 1 98 ? 7.386 -8.064 1.001 1.00 86.69 98 LYS A CA 1
ATOM 762 C C . LYS A 1 98 ? 6.595 -7.691 2.252 1.00 86.69 98 LYS A C 1
ATOM 764 O O . LYS A 1 98 ? 5.746 -8.444 2.725 1.00 86.69 98 LYS A O 1
ATOM 769 N N . VAL A 1 99 ? 6.865 -6.488 2.756 1.00 91.00 99 VAL A N 1
ATOM 770 C CA . VAL A 1 99 ? 6.248 -5.935 3.966 1.00 91.00 99 VAL A CA 1
ATOM 771 C C . VAL A 1 99 ? 5.502 -4.653 3.619 1.00 91.00 99 VAL A C 1
ATOM 773 O O . VAL A 1 99 ? 6.045 -3.759 2.968 1.00 91.00 99 VAL A O 1
ATOM 776 N N . ILE A 1 100 ? 4.265 -4.539 4.093 1.00 92.12 100 ILE A N 1
ATOM 777 C CA . ILE A 1 100 ? 3.485 -3.306 4.026 1.00 92.12 100 ILE A CA 1
ATOM 778 C C . ILE A 1 100 ? 3.906 -2.412 5.184 1.00 92.12 100 ILE A C 1
ATOM 780 O O . ILE A 1 100 ? 3.777 -2.789 6.347 1.00 92.12 100 ILE A O 1
ATOM 784 N N . LYS A 1 101 ? 4.356 -1.198 4.872 1.00 94.31 101 LYS A N 1
ATOM 785 C CA . LYS A 1 101 ? 4.616 -0.163 5.874 1.00 94.31 101 LYS A CA 1
ATOM 786 C C . LYS A 1 101 ? 3.416 0.766 5.960 1.00 94.31 101 LYS A C 1
ATOM 788 O O . LYS A 1 101 ? 2.977 1.300 4.943 1.00 94.31 101 LYS A O 1
ATOM 793 N N . ALA A 1 102 ? 2.893 0.963 7.164 1.00 94.62 102 ALA A N 1
ATOM 794 C CA . ALA A 1 102 ? 1.718 1.795 7.387 1.00 94.62 102 ALA A CA 1
ATOM 795 C C . ALA A 1 102 ? 1.924 2.736 8.579 1.00 94.62 102 ALA A C 1
ATOM 797 O O . ALA A 1 102 ? 2.583 2.398 9.559 1.00 94.62 102 ALA A O 1
ATOM 798 N N . THR A 1 103 ? 1.357 3.937 8.487 1.00 94.31 103 THR A N 1
ATOM 799 C CA . THR A 1 103 ? 1.462 4.983 9.512 1.00 94.31 103 THR A CA 1
ATOM 800 C C . THR A 1 103 ? 0.140 5.744 9.663 1.00 94.31 103 THR A C 1
ATOM 802 O O . THR A 1 103 ? -0.787 5.575 8.864 1.00 94.31 103 THR A O 1
ATOM 805 N N . GLY A 1 104 ? 0.048 6.579 10.699 1.00 91.12 104 GLY A N 1
ATOM 806 C CA . GLY A 1 104 ? -1.154 7.310 11.093 1.00 91.12 104 GLY A CA 1
ATOM 807 C C . GLY A 1 104 ? -2.179 6.439 11.828 1.00 91.12 104 GLY A C 1
ATOM 808 O O . GLY A 1 104 ? -2.080 5.214 11.861 1.00 91.12 104 GLY A O 1
ATOM 809 N N . GLY A 1 105 ? -3.209 7.071 12.401 1.00 91.25 105 GLY A N 1
ATOM 810 C CA . GLY A 1 105 ? -4.219 6.364 13.208 1.00 91.25 105 GLY A CA 1
ATOM 811 C C . GLY A 1 105 ? -5.001 5.291 12.437 1.00 91.25 105 GLY A C 1
ATOM 812 O O . GLY A 1 105 ? -5.418 4.284 13.006 1.00 91.25 105 GLY A O 1
ATOM 813 N N . GLY A 1 106 ? -5.143 5.455 11.118 1.00 91.88 106 GLY A N 1
ATOM 814 C CA . GLY A 1 106 ? -5.772 4.453 10.256 1.00 91.88 106 GLY A CA 1
ATOM 815 C C . GLY A 1 106 ? -5.001 3.132 10.199 1.00 91.88 106 GLY A C 1
ATOM 816 O O . GLY A 1 106 ? -5.624 2.079 10.133 1.00 91.88 106 GLY A O 1
ATOM 817 N N . ALA A 1 107 ? -3.668 3.161 10.272 1.00 92.12 107 ALA A N 1
ATOM 818 C CA . ALA A 1 107 ? -2.860 1.946 10.222 1.00 92.12 107 ALA A CA 1
ATOM 819 C C . ALA A 1 107 ? -3.156 1.028 11.416 1.00 92.12 107 ALA A C 1
ATOM 821 O O . ALA A 1 107 ? -3.361 -0.169 11.233 1.00 92.12 107 ALA A O 1
ATOM 822 N N . TYR A 1 108 ? -3.282 1.611 12.613 1.00 91.81 108 TYR A N 1
ATOM 823 C CA . TYR A 1 108 ? -3.687 0.889 13.818 1.00 91.81 108 TYR A CA 1
ATOM 824 C C . TYR A 1 108 ? -5.133 0.385 13.712 1.00 91.81 108 TYR A C 1
ATOM 826 O O . TYR A 1 108 ? -5.402 -0.797 13.907 1.00 91.81 108 TYR A O 1
ATOM 834 N N . LYS A 1 109 ? -6.063 1.258 13.298 1.00 94.88 109 LYS A N 1
ATOM 835 C CA . LYS A 1 109 ? -7.489 0.916 13.158 1.00 94.88 109 LYS A CA 1
ATOM 836 C C . LYS A 1 109 ? -7.747 -0.241 12.181 1.00 94.88 109 LYS A C 1
ATOM 838 O O . LYS A 1 109 ? -8.617 -1.064 12.439 1.00 94.88 109 LYS A O 1
ATOM 843 N N . TYR A 1 110 ? -7.016 -0.301 11.068 1.00 95.06 110 TYR A N 1
ATOM 844 C CA . TYR A 1 110 ? -7.248 -1.266 9.985 1.00 95.06 110 TYR A CA 1
ATOM 845 C C . TYR A 1 110 ? -6.177 -2.365 9.900 1.00 95.06 110 TYR A C 1
ATOM 847 O O . TYR A 1 110 ? -6.070 -3.026 8.869 1.00 95.06 110 TYR A O 1
ATOM 855 N N . THR A 1 111 ? -5.386 -2.586 10.959 1.00 93.81 111 THR A N 1
ATOM 856 C CA . THR A 1 111 ? -4.277 -3.563 10.950 1.00 93.81 111 THR A CA 1
ATOM 857 C C . THR A 1 111 ? -4.730 -4.962 10.523 1.00 93.81 111 THR A C 1
ATOM 859 O O . THR A 1 111 ? -4.145 -5.530 9.602 1.00 93.81 111 THR A O 1
ATOM 862 N N . LYS A 1 112 ? -5.794 -5.496 11.144 1.00 94.50 112 LYS A N 1
ATOM 863 C CA . LYS A 1 112 ? -6.317 -6.838 10.830 1.00 94.50 112 LYS A CA 1
ATOM 864 C C . LYS A 1 112 ? -6.795 -6.938 9.383 1.00 94.50 112 LYS A C 1
ATOM 866 O O . LYS A 1 112 ? -6.348 -7.810 8.650 1.00 94.50 112 LYS A O 1
ATOM 871 N N . LEU A 1 113 ? -7.606 -5.971 8.949 1.00 95.50 113 LEU A N 1
ATOM 872 C CA . LEU A 1 113 ? -8.134 -5.914 7.586 1.00 95.50 113 LEU A CA 1
ATOM 873 C C . LEU A 1 113 ? -7.013 -5.912 6.532 1.00 95.50 113 LEU A C 1
ATOM 875 O O . LEU A 1 113 ? -7.103 -6.616 5.531 1.00 95.50 113 LEU A O 1
ATOM 879 N N . LEU A 1 114 ? -5.946 -5.140 6.761 1.00 93.25 114 LEU A N 1
ATOM 880 C CA . LEU A 1 114 ? -4.794 -5.081 5.858 1.00 93.25 114 LEU A CA 1
ATOM 881 C C . LEU A 1 114 ? -4.071 -6.432 5.759 1.00 93.25 114 LEU A C 1
ATOM 883 O O . LEU A 1 114 ? -3.757 -6.868 4.652 1.00 93.25 114 LEU A O 1
ATOM 887 N N . GLN A 1 115 ? -3.830 -7.094 6.894 1.00 91.69 115 GLN A N 1
ATOM 888 C CA . GLN A 1 115 ? -3.179 -8.407 6.937 1.00 91.69 115 GLN A CA 1
ATOM 889 C C . GLN A 1 115 ? -4.038 -9.488 6.270 1.00 91.69 115 GLN A C 1
ATOM 891 O O . GLN A 1 115 ? -3.533 -10.242 5.443 1.00 91.69 115 GLN A O 1
ATOM 896 N N . GLU A 1 116 ? -5.337 -9.530 6.568 1.00 92.75 116 GLU A N 1
ATOM 897 C CA . GLU A 1 116 ? -6.267 -10.536 6.043 1.00 92.75 116 GLU A CA 1
ATOM 898 C C . GLU A 1 116 ? -6.501 -10.390 4.534 1.00 92.75 116 GLU A C 1
ATOM 900 O O . GLU A 1 116 ? -6.483 -11.376 3.795 1.00 92.75 116 GLU A O 1
ATOM 905 N N . LYS A 1 117 ? -6.705 -9.158 4.050 1.00 91.88 117 LYS A N 1
ATOM 906 C CA . LYS A 1 117 ? -7.011 -8.912 2.635 1.00 91.88 117 LYS A CA 1
ATOM 907 C C . LYS A 1 117 ? -5.787 -9.061 1.741 1.00 91.88 117 LYS A C 1
ATOM 909 O O . LYS A 1 117 ? -5.912 -9.601 0.645 1.00 91.88 117 LYS A O 1
ATOM 914 N N . LEU A 1 118 ? -4.619 -8.586 2.177 1.00 89.38 118 LEU A N 1
ATOM 915 C CA . LEU A 1 118 ? -3.416 -8.590 1.340 1.00 89.38 118 LEU A CA 1
ATOM 916 C C . LEU A 1 118 ? -2.532 -9.821 1.565 1.00 89.38 118 LEU A C 1
ATOM 918 O O . LEU A 1 118 ? -1.780 -10.184 0.664 1.00 89.38 118 LEU A O 1
ATOM 922 N N . GLY A 1 119 ? -2.626 -10.479 2.726 1.00 86.94 119 GLY A N 1
ATOM 923 C CA . GLY A 1 119 ? -1.830 -11.667 3.049 1.00 86.94 119 GLY A CA 1
ATOM 924 C C . GLY A 1 119 ? -0.330 -11.388 3.185 1.00 86.94 119 GLY A C 1
ATOM 925 O O . GLY A 1 119 ? 0.479 -12.286 2.960 1.00 86.94 119 GLY A O 1
ATOM 926 N N . LEU A 1 120 ? 0.047 -10.145 3.505 1.00 88.00 120 LEU A N 1
ATOM 927 C CA . LEU A 1 120 ? 1.438 -9.702 3.639 1.00 88.00 120 LEU A CA 1
ATOM 928 C C . LEU A 1 120 ? 1.748 -9.306 5.081 1.00 88.00 120 LEU A C 1
ATOM 930 O O . LEU A 1 120 ? 0.879 -8.827 5.814 1.00 88.00 120 LEU A O 1
ATOM 934 N N . SER A 1 121 ? 3.021 -9.427 5.452 1.00 90.06 121 SER A N 1
ATOM 935 C CA . SER A 1 121 ? 3.530 -8.902 6.716 1.00 90.06 121 SER A CA 1
ATOM 936 C C . SER A 1 121 ? 3.345 -7.387 6.781 1.00 90.06 121 SER A C 1
ATOM 938 O O . SER A 1 121 ? 3.523 -6.683 5.784 1.00 90.06 121 SER A O 1
ATOM 940 N N . LEU A 1 122 ? 3.012 -6.874 7.964 1.00 92.88 122 LEU A N 1
ATOM 941 C CA . LEU A 1 122 ? 2.689 -5.466 8.167 1.00 92.88 122 LEU A CA 1
ATOM 942 C C . LEU A 1 122 ? 3.562 -4.858 9.266 1.00 92.88 122 LEU A C 1
ATOM 944 O O . LEU A 1 122 ? 3.675 -5.420 10.351 1.00 92.88 122 LEU A O 1
ATOM 948 N N . GLN A 1 123 ? 4.158 -3.701 8.982 1.00 95.06 123 GLN A N 1
ATOM 949 C CA . GLN A 1 123 ? 4.989 -2.932 9.902 1.00 95.06 123 GLN A CA 1
ATOM 950 C C . GLN A 1 123 ? 4.336 -1.572 10.167 1.00 95.06 123 GLN A C 1
ATOM 952 O O . GLN A 1 123 ? 4.196 -0.743 9.261 1.00 95.06 123 GLN A O 1
ATOM 957 N N . LEU A 1 124 ? 3.935 -1.346 11.418 1.00 93.38 124 LEU A N 1
ATOM 958 C CA . LEU A 1 124 ? 3.325 -0.096 11.864 1.00 93.38 124 LEU A CA 1
ATOM 959 C C . LEU A 1 124 ? 4.398 0.896 12.322 1.00 93.38 124 LEU A C 1
ATOM 961 O O . LEU A 1 124 ? 5.269 0.551 13.114 1.00 93.38 124 LEU A O 1
ATOM 965 N N . PHE A 1 125 ? 4.293 2.138 11.858 1.00 88.44 125 PHE A N 1
ATOM 966 C CA . PHE A 1 125 ? 5.107 3.263 12.313 1.00 88.44 125 PHE A CA 1
ATOM 967 C C . PHE A 1 125 ? 4.212 4.241 13.069 1.00 88.44 125 PHE A C 1
ATOM 969 O O . PHE A 1 125 ? 3.494 5.048 12.463 1.00 88.44 125 PHE A O 1
ATOM 976 N N . LEU A 1 126 ? 4.231 4.120 14.395 1.00 80.50 126 LEU A N 1
ATOM 977 C CA . LEU A 1 126 ? 3.535 5.008 15.319 1.00 80.50 126 LEU A CA 1
ATOM 978 C C . LEU A 1 126 ? 4.487 6.125 15.756 1.00 80.50 126 LEU A C 1
ATOM 980 O O . LEU A 1 126 ? 5.687 5.907 15.903 1.00 80.50 126 LEU A O 1
ATOM 984 N N . ARG A 1 127 ? 3.953 7.333 15.939 1.00 73.81 127 ARG A N 1
ATOM 985 C CA . ARG A 1 127 ? 4.706 8.427 16.553 1.00 73.81 127 ARG A CA 1
ATOM 986 C C . ARG A 1 127 ? 4.670 8.213 18.066 1.00 73.81 127 ARG A C 1
ATOM 988 O O . ARG A 1 127 ? 3.582 8.195 18.630 1.00 73.81 127 ARG A O 1
ATOM 995 N N . GLU A 1 128 ? 5.831 8.059 18.693 1.00 65.44 128 GLU A N 1
ATOM 996 C CA . GLU A 1 128 ? 5.974 8.136 20.153 1.00 65.44 128 GLU A CA 1
ATOM 997 C C . GLU A 1 128 ? 5.445 9.504 20.630 1.00 65.44 128 GLU A C 1
ATOM 999 O O . GLU A 1 128 ? 5.885 10.550 20.139 1.00 65.44 128 GLU A O 1
ATOM 1004 N N . GLU A 1 129 ? 4.473 9.524 21.547 1.00 62.47 129 GLU A N 1
ATOM 1005 C CA . GLU A 1 129 ? 4.055 10.764 22.207 1.00 62.47 129 GLU A CA 1
ATOM 1006 C C . GLU A 1 129 ? 5.047 11.099 23.330 1.00 62.47 129 GLU A C 1
ATOM 1008 O O . GLU A 1 129 ? 4.963 10.557 24.430 1.00 62.47 129 GLU A O 1
ATOM 1013 N N . THR A 1 130 ? 5.967 12.039 23.101 1.00 55.47 130 THR A N 1
ATOM 1014 C CA . THR A 1 130 ? 6.724 12.677 24.188 1.00 55.47 130 THR A CA 1
ATOM 1015 C C . THR A 1 130 ? 5.796 13.582 24.991 1.00 55.47 130 THR A C 1
ATOM 1017 O O . THR A 1 130 ? 5.601 14.757 24.681 1.00 55.47 130 THR A O 1
ATOM 1020 N N . LYS A 1 131 ? 5.208 13.033 26.054 1.00 49.84 131 LYS A N 1
ATOM 1021 C CA . LYS A 1 131 ? 4.405 13.794 27.010 1.00 49.84 131 LYS A CA 1
ATOM 1022 C C . LYS A 1 131 ? 5.227 14.140 28.247 1.00 49.84 131 LYS A C 1
ATOM 1024 O O . LYS A 1 131 ? 5.007 13.589 29.320 1.00 49.84 131 LYS A O 1
ATOM 1029 N N . GLN A 1 132 ? 6.131 15.110 28.116 1.00 52.91 132 GLN A N 1
ATOM 1030 C CA . GLN A 1 132 ? 6.701 15.785 29.283 1.00 52.91 132 GLN A CA 1
ATOM 1031 C C . GLN A 1 132 ? 5.641 16.743 29.849 1.00 52.91 132 GLN A C 1
ATOM 1033 O O . GLN A 1 132 ? 5.611 17.933 29.547 1.00 52.91 132 GLN A O 1
ATOM 1038 N N . ARG A 1 133 ? 4.707 16.217 30.646 1.00 56.75 133 ARG A N 1
ATOM 1039 C CA . ARG A 1 133 ? 3.927 17.056 31.560 1.00 56.75 133 ARG A CA 1
ATOM 1040 C C . ARG A 1 133 ? 4.829 17.361 32.749 1.00 56.75 133 ARG A C 1
ATOM 1042 O O . ARG A 1 133 ? 4.905 16.567 33.679 1.00 56.75 133 ARG A O 1
ATOM 1049 N N . ASN A 1 134 ? 5.507 18.505 32.70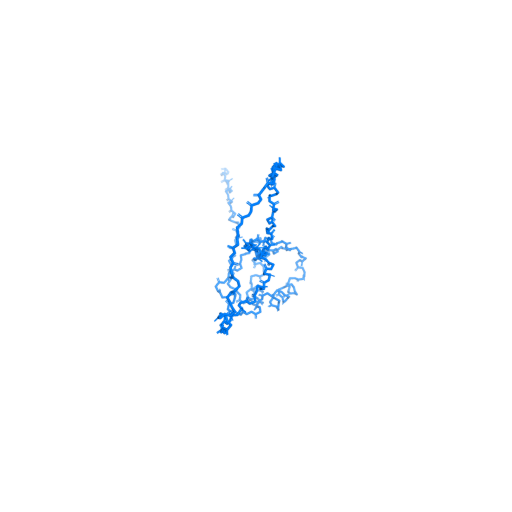8 1.00 48.31 134 ASN A N 1
ATOM 1050 C CA . ASN A 1 134 ? 5.998 19.145 33.924 1.00 48.31 134 ASN A CA 1
ATOM 1051 C C . ASN A 1 134 ? 4.773 19.549 34.748 1.00 48.31 134 ASN A C 1
ATOM 1053 O O . ASN A 1 134 ? 4.198 20.613 34.541 1.00 48.31 134 ASN A O 1
ATOM 1057 N N . ILE A 1 135 ? 4.347 18.668 35.648 1.00 54.25 135 ILE A N 1
ATOM 1058 C CA . ILE A 1 135 ? 3.543 19.063 36.798 1.00 54.25 135 ILE A CA 1
ATOM 1059 C C . ILE A 1 135 ? 4.575 19.396 37.872 1.00 54.25 135 ILE A C 1
ATOM 1061 O O . ILE A 1 135 ? 4.952 18.542 38.669 1.00 54.25 135 ILE A O 1
ATOM 1065 N N . ALA A 1 136 ? 5.126 20.610 37.807 1.00 52.59 136 ALA A N 1
ATOM 1066 C CA . ALA A 1 136 ? 5.768 21.173 38.981 1.00 52.59 136 ALA A CA 1
ATOM 1067 C C . ALA A 1 136 ? 4.659 21.388 40.020 1.00 52.59 136 ALA A C 1
ATOM 1069 O O . ALA A 1 136 ? 3.585 21.900 39.705 1.00 52.59 136 ALA A O 1
ATOM 1070 N N . SER A 1 137 ? 4.927 20.855 41.201 1.00 51.25 137 SER A N 1
ATOM 1071 C CA . SER A 1 137 ? 4.102 20.787 42.398 1.00 51.25 137 SER A CA 1
ATOM 1072 C C . SER A 1 137 ? 3.457 22.113 42.808 1.00 51.25 137 SER A C 1
ATOM 1074 O O . SER A 1 137 ? 4.033 23.179 42.596 1.00 51.25 137 SER A O 1
ATOM 1076 N N . LEU A 1 138 ? 2.278 21.976 43.431 1.00 47.06 138 LEU A N 1
ATOM 1077 C CA . LEU A 1 138 ? 1.641 22.941 44.337 1.00 47.06 138 LEU A CA 1
ATOM 1078 C C . LEU A 1 138 ? 2.620 23.504 45.376 1.00 47.06 138 LEU A C 1
ATOM 1080 O O . LEU A 1 138 ? 3.515 22.736 45.802 1.00 47.06 138 LEU A O 1
#

Foldseek 3Di:
DKDKDKDKDKDKDWDDDDPPPPPDDDDDDDDDDDDDDDDPPPPDDDDDDPPPVPPPTDIDMDMDMDMDMDDDDPVCVLVVLLVCQVPPCVDVVVCPPPEAEDEDPVCVVCVVVNCVSNVHHYDYDYDDDPPPPPPPDD

Secondary structure (DSSP, 8-state):
-EEEEEEEEEEEEEE------------------------------------------EEEEEEEEEEEEEE--GGGHHHHHHHHHHHH-S-HHHHTT-EEEEESHHHHHTHHHHHHHH-SEEEEEPPP----------

Radius of gyration: 35.44 Å; chains: 1; bounding box: 63×46×115 Å

InterPro domains:
  IPR004567 Type II pantothenate kinase [PF03630] (2-123)
  IPR004567 Type II pantothenate kinase [PTHR12280] (2-123)
  IPR043129 ATPase, nucleotide binding domain [SSF53067] (1-123)

Sequence (138 aa):
TKIAYYSTVSHRRVSYETEKEDGSSHSTDENRGAQGTFNPANLVSEQAGGVVSQDHRVYEVSEGARLHFIKFETKYIEGCLDFVRGNLVGSREKMAGKVIKATGGGAYKYTKLLQEKLGLSLQLFLREETKQRNIASL